Protein AF-A0A1T4L185-F1 (afdb_monomer_lite)

Structure (mmCIF, N/CA/C/O backbone):
data_AF-A0A1T4L185-F1
#
_entry.id   AF-A0A1T4L185-F1
#
loop_
_atom_site.group_PDB
_atom_site.id
_atom_site.type_symbol
_atom_site.label_atom_id
_atom_site.label_alt_id
_atom_site.label_comp_id
_atom_site.label_asym_id
_atom_site.label_entity_id
_atom_site.label_seq_id
_atom_site.pdbx_PDB_ins_code
_atom_site.Cartn_x
_atom_site.Cartn_y
_atom_site.Cartn_z
_atom_site.occupancy
_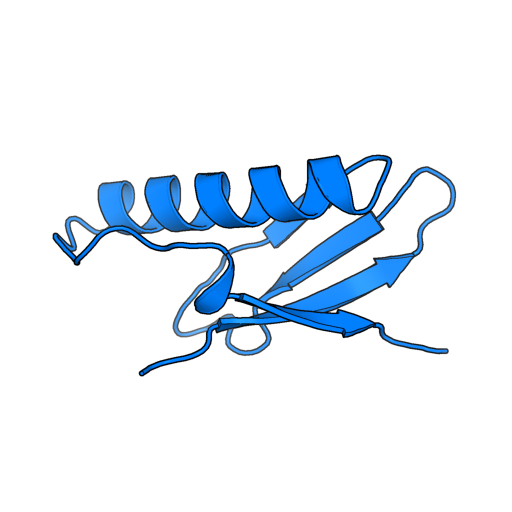atom_site.B_iso_or_equiv
_atom_site.auth_seq_id
_atom_site.auth_comp_id
_atom_site.auth_asym_id
_atom_site.auth_atom_id
_atom_site.pdbx_PDB_model_num
ATOM 1 N N . MET A 1 1 ? -2.433 5.744 -20.433 1.00 56.34 1 MET A N 1
ATOM 2 C CA . MET A 1 1 ? -1.570 5.598 -19.240 1.00 56.34 1 MET A CA 1
ATOM 3 C C . MET A 1 1 ? -2.125 4.466 -18.403 1.00 56.34 1 MET A C 1
ATOM 5 O O . MET A 1 1 ? -3.342 4.398 -18.274 1.00 56.34 1 MET A O 1
ATOM 9 N N . THR A 1 2 ? -1.271 3.591 -17.878 1.00 69.12 2 THR A N 1
ATOM 10 C CA . THR A 1 2 ? -1.688 2.515 -16.969 1.00 69.12 2 THR A CA 1
ATOM 11 C C . THR A 1 2 ? -2.177 3.126 -15.657 1.00 69.12 2 THR A C 1
ATOM 13 O O . THR A 1 2 ? -1.493 3.98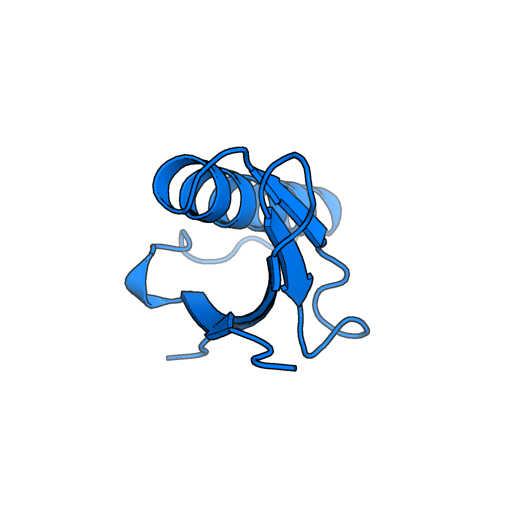5 -15.095 1.00 69.12 2 THR A O 1
ATOM 16 N N . LYS A 1 3 ? -3.369 2.730 -15.206 1.00 84.19 3 LYS A N 1
ATOM 17 C CA . LYS A 1 3 ? -3.894 3.079 -13.883 1.00 84.19 3 LYS A CA 1
ATOM 18 C C . LYS A 1 3 ? -3.752 1.868 -12.969 1.00 84.19 3 LYS A C 1
ATOM 20 O O . LYS A 1 3 ? -4.111 0.769 -13.376 1.00 84.19 3 LYS A O 1
ATOM 25 N N . TYR A 1 4 ? -3.238 2.083 -11.766 1.00 89.38 4 TYR A N 1
ATOM 26 C CA . TYR A 1 4 ? -3.197 1.087 -10.706 1.00 89.38 4 TYR A CA 1
ATOM 27 C C . TYR A 1 4 ? -4.467 1.201 -9.883 1.00 89.38 4 TYR A C 1
ATOM 29 O O . TYR A 1 4 ? -4.733 2.256 -9.301 1.00 89.38 4 TYR A O 1
ATOM 37 N N . VAL A 1 5 ? -5.256 0.134 -9.873 1.00 93.44 5 VAL A N 1
ATOM 38 C CA . VAL A 1 5 ? -6.502 0.082 -9.115 1.00 93.44 5 VAL A CA 1
ATOM 39 C C . VAL A 1 5 ? -6.203 -0.476 -7.733 1.00 93.44 5 VAL A C 1
ATOM 41 O O . VAL A 1 5 ? -5.566 -1.523 -7.603 1.00 93.44 5 VAL A O 1
ATOM 44 N N . PHE A 1 6 ? -6.627 0.258 -6.712 1.00 95.50 6 PHE A N 1
ATOM 45 C CA . PHE A 1 6 ? -6.571 -0.162 -5.321 1.00 95.50 6 PHE A CA 1
ATOM 46 C C . PHE A 1 6 ? -7.985 -0.298 -4.786 1.00 95.50 6 PHE A C 1
ATOM 48 O O . PHE A 1 6 ? -8.770 0.652 -4.853 1.00 95.50 6 PHE A O 1
ATOM 55 N N . ILE A 1 7 ? -8.284 -1.466 -4.234 1.00 96.06 7 ILE A N 1
ATOM 56 C CA . ILE A 1 7 ? -9.491 -1.703 -3.456 1.00 96.06 7 ILE A CA 1
ATOM 57 C C . ILE A 1 7 ? -9.221 -1.173 -2.051 1.00 96.06 7 ILE A C 1
ATOM 59 O O . ILE A 1 7 ? -8.169 -1.449 -1.469 1.00 96.06 7 ILE A O 1
ATOM 63 N N . VAL A 1 8 ? -10.138 -0.355 -1.539 1.00 96.44 8 VAL A N 1
ATOM 64 C CA . VAL A 1 8 ? -10.022 0.280 -0.227 1.00 96.44 8 VAL A CA 1
ATOM 65 C C . VAL A 1 8 ? -11.171 -0.137 0.668 1.00 96.44 8 VAL A C 1
ATOM 67 O O . VAL A 1 8 ? -12.334 0.126 0.369 1.00 96.44 8 VAL A O 1
ATOM 70 N N . GLU A 1 9 ? -10.810 -0.697 1.814 1.00 95.50 9 GLU A N 1
ATOM 71 C CA . GLU A 1 9 ? -11.724 -1.110 2.869 1.00 95.50 9 GLU A CA 1
ATOM 72 C C . GLU A 1 9 ? -11.586 -0.175 4.070 1.00 95.50 9 GLU A C 1
ATOM 74 O O . GLU A 1 9 ? -10.481 0.155 4.520 1.00 95.50 9 GLU A O 1
ATOM 79 N N . ARG A 1 10 ? -12.722 0.258 4.621 1.00 94.12 10 ARG A N 1
ATOM 80 C CA . ARG A 1 10 ? -12.741 1.026 5.868 1.00 94.12 10 ARG A CA 1
ATOM 81 C C . ARG A 1 10 ? -12.707 0.070 7.055 1.00 94.12 10 ARG A C 1
ATOM 83 O O . ARG A 1 10 ? -13.542 -0.819 7.170 1.00 94.12 10 ARG A O 1
ATOM 90 N N . THR A 1 11 ? -11.793 0.312 7.984 1.00 92.44 11 THR A N 1
ATOM 91 C CA . THR A 1 11 ? -11.655 -0.463 9.221 1.00 92.44 11 THR A CA 1
ATOM 92 C C . THR A 1 11 ? -12.037 0.381 10.440 1.00 92.44 11 THR A C 1
ATOM 94 O O . THR A 1 11 ? -12.278 1.588 10.342 1.00 92.44 11 THR A O 1
ATOM 97 N N . CYS A 1 12 ? -12.063 -0.230 11.631 1.00 92.75 12 CYS A N 1
ATOM 98 C CA . CYS A 1 12 ? -12.314 0.485 12.889 1.00 92.75 12 CYS A CA 1
ATOM 99 C C . CYS A 1 12 ? -11.232 1.527 13.228 1.00 92.75 12 CYS A C 1
ATOM 101 O O . CYS A 1 12 ? -11.480 2.426 14.031 1.00 92.75 12 CYS A O 1
ATOM 103 N N . THR A 1 13 ? -10.032 1.404 12.651 1.00 92.00 13 THR A N 1
ATOM 104 C CA . THR A 1 13 ? -8.857 2.232 12.975 1.00 92.00 13 THR A CA 1
ATOM 105 C C . THR A 1 13 ? -8.346 3.064 11.798 1.00 92.00 13 THR A C 1
ATOM 107 O O . THR A 1 13 ? -7.376 3.808 11.958 1.00 92.00 13 THR A O 1
ATOM 110 N N . GLY A 1 14 ? -8.986 2.983 10.630 1.00 94.81 14 GLY A N 1
ATOM 111 C CA . GLY A 1 14 ? -8.574 3.713 9.436 1.00 94.81 14 GLY A CA 1
ATOM 112 C C . GLY A 1 14 ? -9.037 3.025 8.160 1.00 94.81 14 GLY A C 1
ATOM 113 O O . GLY A 1 14 ? -10.210 2.685 8.015 1.00 94.81 14 GLY A O 1
ATOM 114 N N . TYR A 1 15 ? -8.101 2.848 7.235 1.00 96.81 15 TYR A N 1
ATOM 115 C CA . TYR A 1 15 ? -8.324 2.278 5.916 1.00 96.81 15 TYR A CA 1
ATOM 116 C C . TYR A 1 15 ? -7.238 1.256 5.596 1.00 96.81 15 TYR A C 1
ATOM 118 O O . TYR A 1 15 ? -6.064 1.464 5.924 1.00 96.81 15 TYR A O 1
ATOM 126 N N . LEU A 1 16 ? -7.641 0.182 4.932 1.00 96.25 16 LEU A N 1
ATOM 127 C CA . LEU A 1 16 ? -6.780 -0.800 4.288 1.00 96.25 16 LEU A CA 1
ATOM 128 C C . LEU A 1 16 ? -6.898 -0.600 2.776 1.00 96.25 16 LEU A C 1
ATOM 130 O O . LEU A 1 16 ? -7.998 -0.397 2.274 1.00 96.25 16 LEU A O 1
ATOM 134 N N . ALA A 1 17 ? -5.782 -0.646 2.059 1.00 97.06 17 ALA A N 1
ATOM 135 C CA . ALA A 1 17 ? -5.746 -0.629 0.604 1.00 97.06 17 ALA A CA 1
ATOM 136 C C . ALA A 1 17 ? -4.910 -1.796 0.088 1.00 97.06 17 ALA A C 1
ATOM 138 O O . ALA A 1 17 ? -3.816 -2.039 0.599 1.00 97.06 17 ALA A O 1
ATOM 139 N N . TYR A 1 18 ? -5.378 -2.466 -0.956 1.00 96.19 18 TYR A N 1
ATOM 140 C CA . TYR A 1 18 ? -4.623 -3.493 -1.672 1.00 96.19 18 TYR A CA 1
ATOM 141 C C . TYR A 1 18 ? -4.855 -3.368 -3.172 1.00 96.19 18 TYR A C 1
ATOM 143 O O . TYR A 1 18 ? -5.894 -2.865 -3.604 1.00 96.19 18 TYR A O 1
ATOM 151 N N . SER A 1 19 ? -3.862 -3.756 -3.972 1.00 95.38 19 SER A N 1
ATOM 152 C CA . SER A 1 19 ? -4.013 -3.719 -5.423 1.00 95.38 19 SER A CA 1
ATOM 153 C C . SER A 1 19 ? -5.088 -4.707 -5.875 1.00 95.38 19 SER A C 1
ATOM 155 O O . SER A 1 19 ? -5.179 -5.812 -5.351 1.00 95.38 19 SER A O 1
ATOM 157 N N . GLU A 1 20 ? -5.891 -4.316 -6.862 1.00 94.31 20 GLU A N 1
ATOM 158 C CA . GLU A 1 20 ? -6.832 -5.226 -7.527 1.00 94.31 20 GLU A CA 1
ATOM 159 C C . GLU A 1 20 ? -6.098 -6.377 -8.240 1.00 94.31 20 GLU A C 1
ATOM 161 O O . GLU A 1 20 ? -6.595 -7.498 -8.281 1.00 94.31 20 GLU A O 1
ATOM 166 N N . ASP A 1 21 ? -4.889 -6.116 -8.748 1.00 90.88 21 ASP A N 1
ATOM 167 C CA . ASP A 1 21 ? -4.058 -7.089 -9.457 1.00 90.88 21 ASP A CA 1
ATOM 168 C C . ASP A 1 21 ? -2.833 -7.457 -8.609 1.00 90.88 21 ASP A C 1
ATOM 170 O O . ASP A 1 21 ? -1.717 -6.972 -8.819 1.00 90.88 21 ASP A O 1
ATOM 174 N N . MET A 1 22 ? -3.065 -8.289 -7.592 1.00 88.38 22 MET A N 1
ATOM 175 C CA . MET A 1 22 ? -2.026 -8.716 -6.647 1.00 88.38 22 MET A CA 1
ATOM 176 C C . MET A 1 22 ? -0.934 -9.580 -7.293 1.00 88.38 22 MET A C 1
ATOM 178 O O . MET A 1 22 ? 0.167 -9.644 -6.750 1.00 88.38 22 MET A O 1
ATOM 182 N N . ASP A 1 23 ? -1.202 -10.212 -8.439 1.00 88.69 23 ASP A N 1
ATOM 183 C CA . ASP A 1 23 ? -0.207 -11.016 -9.158 1.00 88.69 23 ASP A CA 1
ATOM 184 C C . ASP A 1 23 ? 0.820 -10.125 -9.877 1.00 88.69 23 ASP A C 1
ATOM 186 O O . ASP A 1 23 ? 2.008 -10.457 -9.931 1.00 88.69 23 ASP A O 1
ATOM 190 N N . LEU A 1 24 ? 0.390 -8.972 -10.404 1.00 86.44 24 LEU A N 1
ATOM 191 C CA . LEU A 1 24 ? 1.279 -8.002 -11.056 1.00 86.44 24 LEU A CA 1
ATOM 192 C C . LEU A 1 24 ? 1.867 -6.971 -10.086 1.00 86.44 24 LEU A C 1
ATOM 194 O O . LEU A 1 24 ? 3.007 -6.521 -10.261 1.00 86.44 24 LEU A O 1
ATOM 198 N N . LEU A 1 25 ? 1.091 -6.566 -9.084 1.00 90.00 25 LEU A N 1
ATOM 199 C CA . LEU A 1 25 ? 1.458 -5.545 -8.112 1.00 90.00 25 LEU A CA 1
ATOM 200 C C . LEU A 1 25 ? 1.037 -5.994 -6.701 1.00 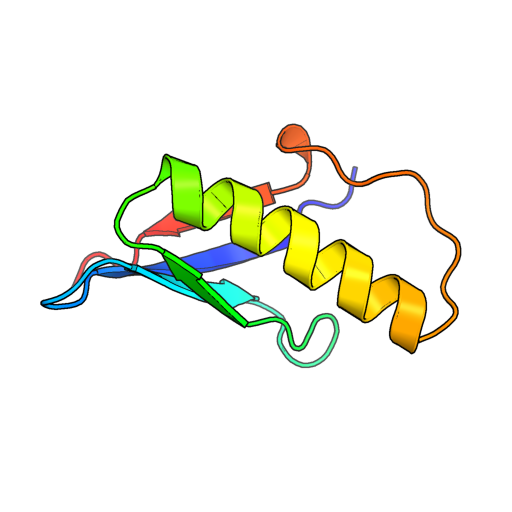90.00 25 LEU A C 1
ATOM 202 O O . LEU A 1 25 ? 0.015 -5.529 -6.196 1.00 90.00 25 LEU A O 1
ATOM 206 N N . PRO A 1 26 ? 1.830 -6.854 -6.032 1.00 94.06 26 PRO A N 1
ATOM 207 C CA . PRO A 1 26 ? 1.561 -7.373 -4.687 1.00 94.06 26 PRO A CA 1
ATOM 208 C C . PRO A 1 26 ? 1.800 -6.300 -3.610 1.00 94.06 26 PRO A C 1
ATOM 210 O O . PRO A 1 26 ? 2.642 -6.437 -2.722 1.00 94.06 26 PRO A O 1
ATOM 213 N N . VAL A 1 27 ? 1.077 -5.187 -3.712 1.00 95.06 27 VAL A N 1
ATOM 214 C CA . VAL A 1 27 ? 1.189 -4.023 -2.840 1.00 95.06 27 VAL A CA 1
ATOM 215 C C . VAL A 1 27 ? -0.099 -3.871 -2.047 1.00 95.06 27 VAL A C 1
ATOM 217 O O . VAL A 1 27 ? -1.190 -3.730 -2.600 1.00 95.06 27 VAL A O 1
ATOM 220 N N . SER A 1 28 ? 0.054 -3.814 -0.730 1.00 96.12 28 SER A N 1
ATOM 221 C CA . SER A 1 28 ? -0.998 -3.440 0.207 1.00 96.12 28 SER A CA 1
ATOM 222 C C . SER A 1 28 ? -0.444 -2.487 1.255 1.00 96.12 28 SER A C 1
ATOM 224 O O . SER A 1 28 ? 0.730 -2.573 1.615 1.00 96.12 28 SER A O 1
ATOM 226 N N . THR A 1 29 ? -1.279 -1.595 1.768 1.00 97.50 29 THR A N 1
ATOM 227 C CA . THR A 1 29 ? -0.891 -0.639 2.804 1.00 97.50 29 THR A CA 1
ATOM 228 C C . THR A 1 29 ? -2.101 -0.174 3.609 1.00 97.50 29 THR A C 1
ATOM 230 O O . THR A 1 29 ? -3.246 -0.467 3.274 1.00 97.50 29 THR A O 1
ATOM 233 N N . THR A 1 30 ? -1.856 0.567 4.681 1.00 97.56 30 THR A N 1
ATOM 234 C CA . THR A 1 30 ? -2.896 1.113 5.559 1.00 97.56 30 THR A CA 1
ATOM 235 C C . THR A 1 30 ? -2.694 2.604 5.772 1.00 97.56 30 THR A C 1
ATOM 237 O O . THR A 1 30 ? -1.580 3.102 5.622 1.00 97.56 30 THR A O 1
ATOM 240 N N . GLY A 1 31 ? -3.737 3.319 6.183 1.00 97.19 31 GLY A N 1
ATOM 241 C CA . GLY A 1 31 ? -3.636 4.724 6.588 1.00 97.19 31 GLY A CA 1
ATOM 242 C C . GLY A 1 31 ? -4.792 5.131 7.496 1.00 97.19 31 GLY A C 1
ATOM 243 O O . GLY A 1 31 ? -5.890 4.586 7.385 1.00 97.19 31 GLY A O 1
ATOM 244 N N . LYS A 1 32 ? -4.585 6.097 8.400 1.00 96.62 32 LYS A N 1
ATOM 245 C CA . LYS A 1 32 ? -5.644 6.558 9.324 1.00 96.62 32 LYS A CA 1
ATOM 246 C C . LYS A 1 32 ? -6.711 7.386 8.616 1.00 96.62 32 LYS A C 1
ATOM 248 O O . LYS A 1 32 ? -7.846 7.484 9.073 1.00 96.62 32 LYS A O 1
ATOM 253 N N . ASN A 1 33 ? -6.340 8.018 7.509 1.00 94.88 33 ASN A N 1
ATOM 254 C CA . ASN A 1 33 ? -7.218 8.814 6.664 1.00 94.88 33 ASN A CA 1
ATOM 255 C C . ASN A 1 33 ? -6.831 8.651 5.188 1.00 94.88 33 ASN A C 1
ATOM 257 O O . ASN A 1 33 ? -5.755 8.151 4.870 1.00 94.88 33 ASN A O 1
ATOM 261 N N . MET A 1 34 ? -7.698 9.109 4.282 1.00 92.44 34 MET A N 1
ATOM 262 C CA . MET A 1 34 ? -7.479 8.971 2.838 1.00 92.44 34 MET A CA 1
ATOM 263 C C . MET A 1 34 ? -6.223 9.690 2.336 1.00 92.44 34 MET A C 1
ATOM 265 O O . MET A 1 34 ? -5.626 9.247 1.359 1.00 92.44 34 MET A O 1
ATOM 269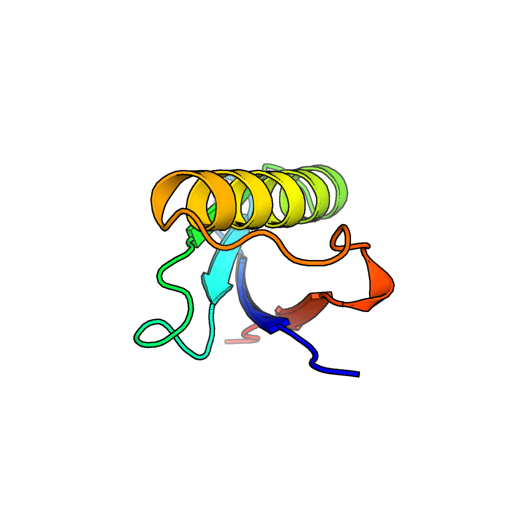 N N . TRP A 1 35 ? -5.812 10.794 2.967 1.00 94.19 35 TRP A N 1
ATOM 270 C CA . TRP A 1 35 ? -4.602 11.510 2.560 1.00 94.19 35 TRP A CA 1
ATOM 271 C C . TRP A 1 35 ? -3.344 10.694 2.876 1.00 94.19 35 TRP A C 1
ATOM 273 O O . TRP A 1 35 ? -2.498 10.521 2.001 1.00 94.19 35 TRP A O 1
ATOM 283 N N . GLU A 1 36 ? -3.266 10.140 4.089 1.00 96.44 36 GLU A N 1
ATOM 284 C CA . GLU A 1 36 ? -2.198 9.229 4.510 1.00 96.44 36 GLU A CA 1
ATOM 285 C C . GLU A 1 36 ? -2.195 7.965 3.645 1.00 96.44 36 GLU A C 1
ATOM 287 O O . GLU A 1 36 ? -1.159 7.605 3.100 1.00 96.44 36 GLU A O 1
ATOM 292 N N . LEU A 1 37 ? -3.364 7.357 3.423 1.00 95.88 37 LEU A N 1
ATOM 293 C CA . LEU A 1 37 ? -3.500 6.160 2.593 1.00 95.88 37 LEU A CA 1
ATOM 294 C C . LEU A 1 37 ? -2.957 6.379 1.172 1.00 95.88 37 LEU A C 1
ATOM 296 O O . LEU A 1 37 ? -2.193 5.561 0.677 1.00 95.88 37 LEU A O 1
ATOM 300 N N . ASN A 1 38 ? -3.296 7.501 0.528 1.00 94.12 38 ASN A N 1
ATOM 301 C CA . ASN A 1 38 ? -2.799 7.817 -0.816 1.00 94.12 38 ASN A CA 1
ATOM 302 C C . ASN A 1 38 ? -1.273 7.985 -0.862 1.00 94.12 38 ASN A C 1
ATOM 304 O O . ASN A 1 38 ? -0.639 7.541 -1.819 1.00 94.12 38 ASN A O 1
ATOM 308 N N . ASN A 1 39 ? -0.682 8.629 0.148 1.00 95.88 39 ASN A N 1
ATOM 309 C CA . ASN A 1 39 ? 0.775 8.762 0.230 1.00 95.88 39 ASN A CA 1
ATOM 310 C C . ASN A 1 39 ? 1.438 7.398 0.427 1.00 95.88 39 ASN A C 1
ATOM 312 O O . ASN A 1 39 ? 2.397 7.081 -0.271 1.00 95.88 39 ASN A O 1
ATOM 316 N N . ASN A 1 40 ? 0.874 6.578 1.310 1.00 96.88 40 ASN A N 1
ATOM 317 C CA . ASN A 1 40 ? 1.405 5.258 1.607 1.00 96.88 40 ASN A CA 1
ATOM 318 C C . ASN A 1 40 ? 1.284 4.316 0.399 1.00 96.88 40 ASN A C 1
ATOM 320 O O . ASN A 1 40 ? 2.171 3.496 0.189 1.00 96.88 40 ASN A O 1
ATOM 324 N N . ILE A 1 41 ? 0.231 4.437 -0.425 1.00 95.62 41 ILE A N 1
ATOM 325 C CA . ILE A 1 41 ? 0.108 3.678 -1.682 1.00 95.62 41 ILE A CA 1
ATOM 326 C C . ILE A 1 41 ? 1.239 4.066 -2.640 1.00 95.62 41 ILE A C 1
ATOM 328 O O . ILE A 1 41 ? 1.909 3.186 -3.175 1.00 95.62 41 ILE A O 1
ATOM 332 N N . LEU A 1 42 ? 1.483 5.366 -2.846 1.00 94.50 42 LEU A N 1
ATOM 333 C CA . LEU A 1 42 ? 2.567 5.830 -3.722 1.00 94.50 42 LEU A CA 1
ATOM 334 C C . LEU A 1 42 ? 3.928 5.303 -3.271 1.00 94.50 42 LEU A C 1
ATOM 336 O O . LEU A 1 42 ? 4.682 4.775 -4.088 1.00 94.50 42 LEU A O 1
ATOM 340 N N . GLU A 1 43 ? 4.221 5.435 -1.979 1.00 94.69 43 GLU A N 1
ATOM 341 C CA . GLU A 1 43 ? 5.473 4.968 -1.393 1.00 94.69 43 GLU A CA 1
ATOM 342 C C . GLU A 1 43 ? 5.619 3.451 -1.525 1.00 94.69 43 GLU A C 1
ATOM 344 O O . GLU A 1 43 ? 6.663 2.969 -1.956 1.00 94.69 43 GLU A O 1
ATOM 349 N N . ALA A 1 44 ? 4.565 2.688 -1.233 1.00 94.88 44 ALA A N 1
ATOM 350 C CA . ALA A 1 44 ? 4.614 1.234 -1.308 1.00 94.88 44 ALA A CA 1
ATOM 351 C C . ALA A 1 44 ? 4.854 0.729 -2.741 1.00 94.88 44 ALA A C 1
ATOM 353 O O . ALA A 1 44 ? 5.613 -0.223 -2.934 1.00 94.88 44 ALA A O 1
ATOM 354 N N . ILE A 1 45 ? 4.276 1.381 -3.758 1.00 92.56 45 ILE A N 1
ATOM 355 C CA . ILE A 1 45 ? 4.559 1.017 -5.153 1.00 92.56 45 ILE A CA 1
ATOM 356 C C . ILE A 1 45 ? 5.997 1.380 -5.541 1.00 92.56 45 ILE A C 1
ATOM 358 O O . ILE A 1 45 ? 6.659 0.596 -6.224 1.00 92.56 45 ILE A O 1
ATOM 362 N N . ASP A 1 46 ? 6.489 2.548 -5.126 1.00 90.56 46 ASP A N 1
ATOM 363 C CA . ASP A 1 46 ? 7.873 2.962 -5.385 1.00 90.56 46 ASP A CA 1
ATOM 364 C C . ASP A 1 46 ? 8.876 1.986 -4.748 1.00 90.56 46 ASP A C 1
ATOM 366 O O . ASP A 1 46 ? 9.814 1.535 -5.408 1.00 90.56 46 ASP A O 1
ATOM 370 N N . LEU A 1 47 ? 8.626 1.575 -3.502 1.00 92.31 47 LEU A N 1
ATOM 371 C CA . LEU A 1 47 ? 9.415 0.560 -2.803 1.00 92.31 47 LEU A CA 1
ATOM 372 C C . LEU A 1 47 ? 9.387 -0.790 -3.526 1.00 92.31 47 LEU A C 1
ATOM 374 O O . LEU A 1 47 ? 10.444 -1.388 -3.730 1.00 92.31 47 LEU A O 1
ATOM 378 N N . TYR A 1 48 ? 8.210 -1.255 -3.953 1.00 91.88 48 TYR A N 1
ATOM 379 C CA . TYR A 1 48 ? 8.095 -2.512 -4.694 1.00 91.88 48 TYR A CA 1
ATOM 380 C C . TYR A 1 48 ? 8.868 -2.465 -6.017 1.00 91.88 48 TYR A C 1
ATOM 382 O O . TYR A 1 48 ? 9.641 -3.374 -6.308 1.00 91.88 48 TYR A O 1
ATOM 390 N N . ARG A 1 49 ? 8.733 -1.386 -6.796 1.00 88.81 49 ARG A N 1
ATOM 391 C CA . ARG A 1 49 ? 9.451 -1.225 -8.072 1.00 88.81 49 ARG A CA 1
ATOM 392 C C . ARG A 1 49 ? 10.965 -1.201 -7.900 1.00 88.81 49 ARG A C 1
ATOM 394 O O . ARG A 1 49 ? 11.671 -1.813 -8.698 1.00 88.81 49 ARG A O 1
ATOM 401 N N . LYS A 1 50 ? 11.452 -0.535 -6.849 1.00 88.25 50 LYS A N 1
ATOM 402 C CA . LYS A 1 50 ? 12.872 -0.561 -6.471 1.00 88.25 50 LYS A CA 1
ATOM 403 C C . LYS A 1 50 ? 13.330 -1.971 -6.108 1.00 88.25 50 LYS A C 1
ATOM 405 O O . LYS A 1 50 ? 14.418 -2.364 -6.509 1.00 88.25 50 LYS A O 1
ATOM 410 N N . TYR A 1 51 ? 12.505 -2.726 -5.383 1.00 89.50 51 TYR A N 1
ATOM 411 C CA . TYR A 1 51 ? 12.806 -4.106 -5.000 1.00 89.50 51 TYR A CA 1
ATOM 412 C C . TYR A 1 51 ? 12.904 -5.052 -6.206 1.00 89.50 51 TYR A C 1
ATOM 414 O O . TYR A 1 51 ? 13.807 -5.881 -6.246 1.00 89.50 51 TYR A O 1
ATOM 422 N N . VAL A 1 52 ? 12.023 -4.912 -7.202 1.00 89.19 52 VAL A N 1
ATOM 423 C CA . VAL A 1 52 ? 12.047 -5.741 -8.424 1.00 89.19 52 VAL A CA 1
ATOM 424 C C . VAL A 1 52 ? 12.974 -5.206 -9.530 1.00 89.19 52 VAL A C 1
ATOM 426 O O . VAL A 1 52 ? 12.918 -5.692 -10.655 1.00 89.19 52 VAL A O 1
ATOM 429 N N . GLU A 1 53 ? 13.814 -4.209 -9.225 1.00 83.12 53 GLU A N 1
ATOM 430 C CA . GLU A 1 53 ? 14.769 -3.571 -10.151 1.00 83.12 53 GLU A CA 1
ATOM 431 C C . GLU A 1 53 ? 14.140 -3.022 -11.448 1.00 83.12 53 GLU A C 1
ATOM 433 O O . GLU A 1 53 ? 14.782 -2.944 -12.498 1.00 83.12 53 GLU A O 1
ATOM 438 N N . VAL A 1 54 ? 12.872 -2.602 -11.393 1.00 78.56 54 VAL A N 1
ATOM 439 C CA . VAL A 1 54 ? 12.180 -2.036 -12.556 1.00 78.56 54 VAL A CA 1
ATOM 440 C C . VAL A 1 54 ? 12.272 -0.511 -12.513 1.00 78.56 54 VAL A C 1
ATOM 442 O O . VAL A 1 54 ? 11.520 0.154 -11.796 1.00 78.56 54 VAL A O 1
ATOM 445 N N . ASP A 1 55 ? 13.165 0.051 -13.329 1.00 70.12 55 ASP A N 1
ATOM 446 C CA . ASP A 1 55 ? 13.291 1.500 -13.498 1.00 70.12 55 ASP A CA 1
ATOM 447 C C . ASP A 1 55 ? 12.183 2.030 -14.428 1.00 70.12 55 ASP A C 1
ATOM 449 O O . ASP A 1 55 ? 12.212 1.883 -15.654 1.00 70.12 55 ASP A O 1
ATOM 453 N N . LEU A 1 56 ? 11.138 2.597 -13.825 1.00 71.88 56 LEU A N 1
ATOM 454 C CA . LEU A 1 56 ? 9.992 3.185 -14.517 1.00 71.88 56 LEU A CA 1
ATOM 455 C C . LEU A 1 56 ? 9.881 4.666 -14.186 1.00 71.88 56 LEU A C 1
ATOM 457 O O . LEU A 1 56 ? 10.307 5.133 -13.134 1.00 71.88 56 LEU A O 1
ATOM 461 N N . LYS A 1 57 ? 9.189 5.401 -15.064 1.00 78.38 57 LYS A N 1
ATOM 462 C CA . LYS A 1 57 ? 8.815 6.793 -14.792 1.00 78.38 57 LYS A CA 1
ATOM 463 C C . LYS A 1 57 ? 8.145 6.917 -13.408 1.00 78.38 57 LYS A C 1
ATOM 465 O O . LYS A 1 57 ? 7.358 6.025 -13.050 1.00 78.38 57 LYS A O 1
ATOM 470 N N . PRO A 1 58 ? 8.407 8.019 -12.674 1.00 75.12 58 PRO A N 1
ATOM 471 C CA . PRO A 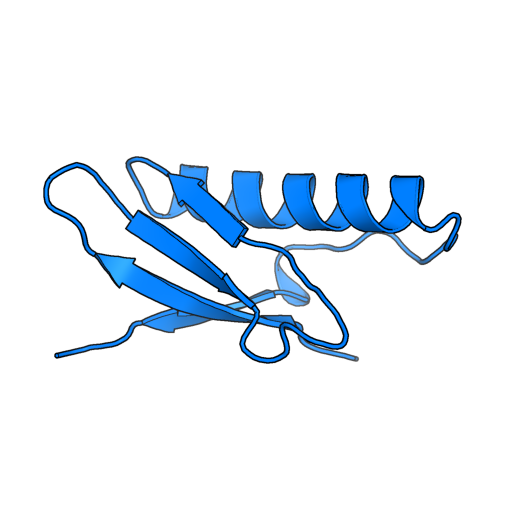1 58 ? 7.819 8.259 -11.361 1.00 75.12 58 PRO A CA 1
ATOM 472 C C . PRO A 1 58 ? 6.298 8.111 -11.398 1.00 75.12 58 PRO A C 1
ATOM 474 O O . PRO A 1 58 ? 5.644 8.658 -12.290 1.00 75.12 58 PRO A O 1
ATOM 477 N N . ILE A 1 59 ? 5.741 7.366 -10.442 1.00 82.19 59 ILE A N 1
ATOM 478 C CA . ILE A 1 59 ? 4.290 7.295 -10.253 1.00 82.19 59 ILE A CA 1
ATOM 479 C C . ILE A 1 59 ? 3.827 8.586 -9.597 1.00 82.19 59 ILE A C 1
ATOM 481 O O . ILE A 1 59 ? 4.397 9.031 -8.602 1.00 82.19 59 ILE A O 1
ATOM 485 N N . THR A 1 60 ? 2.758 9.164 -10.127 1.00 86.19 60 THR A N 1
ATOM 486 C CA . THR A 1 60 ? 2.048 10.273 -9.496 1.00 86.19 60 THR A CA 1
ATOM 487 C C . THR A 1 60 ? 0.670 9.813 -9.031 1.00 86.19 60 THR A C 1
ATOM 489 O O . THR A 1 60 ? 0.180 8.745 -9.402 1.00 86.19 60 THR A O 1
ATOM 492 N N . ARG A 1 61 ? -0.005 10.644 -8.231 1.00 84.56 61 ARG A N 1
ATOM 493 C CA . ARG A 1 61 ? -1.382 10.373 -7.778 1.00 84.56 61 ARG A CA 1
ATOM 494 C C . ARG A 1 61 ? -2.355 10.122 -8.934 1.00 84.56 61 ARG A C 1
ATOM 496 O O . ARG A 1 61 ? -3.319 9.395 -8.760 1.00 84.56 61 ARG A O 1
ATOM 503 N N . GLU A 1 62 ? -2.091 10.677 -10.115 1.00 86.69 62 GLU A N 1
ATOM 504 C CA . GLU A 1 62 ? -2.921 10.496 -11.314 1.00 86.69 62 GLU A CA 1
ATOM 505 C C . GLU A 1 62 ? -2.900 9.055 -11.847 1.00 86.69 62 GLU A C 1
ATOM 507 O O . GLU A 1 62 ? -3.800 8.642 -12.583 1.00 86.69 62 GLU A O 1
ATOM 512 N N . ASN A 1 63 ? -1.880 8.276 -11.473 1.00 86.88 63 ASN A N 1
ATOM 513 C CA . ASN A 1 63 ? -1.767 6.865 -11.820 1.00 86.88 63 ASN A CA 1
ATOM 514 C C . ASN A 1 63 ? -2.539 5.949 -10.864 1.00 86.88 63 ASN A C 1
ATOM 516 O O . ASN A 1 63 ? -2.676 4.769 -11.176 1.00 86.88 63 ASN A O 1
ATOM 520 N N . ILE A 1 64 ? -3.026 6.454 -9.728 1.00 87.56 64 ILE A N 1
ATOM 521 C CA . ILE A 1 64 ? -3.741 5.662 -8.724 1.00 87.56 64 ILE A CA 1
ATOM 522 C C . ILE A 1 64 ? -5.243 5.884 -8.889 1.00 87.56 64 ILE A C 1
ATOM 524 O O . ILE A 1 64 ? -5.724 7.016 -8.937 1.00 87.56 64 ILE A O 1
ATOM 528 N N . MET A 1 65 ? -5.995 4.790 -8.944 1.00 90.06 65 MET A N 1
ATOM 529 C CA . MET A 1 65 ? -7.449 4.794 -8.854 1.00 90.06 65 MET A CA 1
ATOM 530 C C . MET A 1 65 ? -7.858 4.022 -7.607 1.00 90.06 65 MET A C 1
ATOM 532 O O . MET A 1 65 ? -7.512 2.856 -7.462 1.00 90.06 65 MET A O 1
ATOM 536 N N . ILE A 1 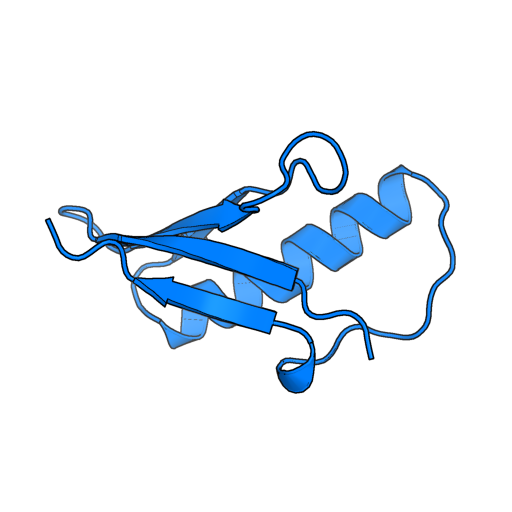66 ? -8.586 4.677 -6.709 1.00 89.00 66 ILE A N 1
ATOM 537 C CA . ILE A 1 66 ? -9.124 4.040 -5.508 1.00 89.00 66 ILE A CA 1
ATOM 538 C C . ILE A 1 66 ? -10.579 3.662 -5.767 1.00 89.00 66 ILE A C 1
ATOM 540 O O . ILE A 1 66 ? -11.387 4.526 -6.114 1.00 89.00 66 ILE A O 1
ATOM 544 N N . SER A 1 67 ? -10.898 2.388 -5.564 1.00 89.62 67 SER A N 1
ATOM 545 C CA . SER A 1 67 ? -12.261 1.875 -5.492 1.00 89.62 67 SER A CA 1
ATOM 546 C C . SER A 1 67 ? -12.585 1.588 -4.030 1.00 89.62 67 SER A C 1
ATOM 548 O O . SER A 1 67 ? -11.934 0.756 -3.405 1.00 89.62 67 SER A O 1
ATOM 550 N N . LEU A 1 68 ? -13.542 2.318 -3.460 1.00 85.19 68 LEU A N 1
ATOM 551 C CA . LEU A 1 68 ? -14.039 2.022 -2.116 1.00 85.19 68 LEU A CA 1
ATOM 552 C C . LEU A 1 68 ? -14.944 0.796 -2.194 1.00 85.19 68 LEU A C 1
ATOM 554 O O . LEU A 1 68 ? -15.940 0.834 -2.918 1.00 85.19 68 LEU A O 1
ATOM 558 N N . ASP A 1 69 ? -14.616 -0.247 -1.435 1.00 78.81 69 ASP A N 1
ATOM 559 C CA . ASP A 1 69 ? -15.530 -1.371 -1.253 1.00 78.81 69 ASP A CA 1
ATOM 560 C C . ASP A 1 69 ? -16.647 -0.929 -0.300 1.00 78.81 69 ASP A C 1
ATOM 562 O O . ASP A 1 69 ? -16.434 -0.717 0.899 1.00 78.81 69 ASP A O 1
ATOM 566 N N . VAL A 1 70 ? -17.824 -0.665 -0.868 1.00 65.81 70 VAL A N 1
ATOM 567 C CA . VAL A 1 70 ? -19.019 -0.260 -0.122 1.00 65.81 70 VAL A CA 1
ATOM 568 C C . VAL A 1 70 ? -19.810 -1.529 0.169 1.00 65.81 70 VAL A C 1
ATOM 570 O O . VAL A 1 70 ? -20.626 -1.952 -0.649 1.00 65.81 70 VAL A O 1
ATOM 573 N N . GLN A 1 71 ? -19.518 -2.153 1.309 1.00 56.81 71 GLN A N 1
ATOM 574 C CA . GLN A 1 71 ? -20.316 -3.257 1.850 1.00 56.81 71 GLN A CA 1
ATOM 575 C C . GLN A 1 71 ? -21.552 -2.741 2.588 1.00 56.81 71 GLN A C 1
ATOM 577 O O . GLN A 1 71 ? -21.438 -1.712 3.299 1.00 56.81 71 GLN A O 1
#

Foldseek 3Di:
DAAWEWEWEADPQAIKIATPCCVVQVFIDTDNYPVRRLVNRQVRRVVVCVVVVNDDDRDDSVRYDYDYDDD

pLDDT: mean 89.11, std 9.08, range [56.34, 97.56]

Sequence (71 aa):
MTKYVFIVERTCTGYLAYSEDMDLLPVSTTGKNMWELNNNILEAIDLYRKYVEVDLKPITRENIMISLDVQ

Secondary structure (DSSP, 8-state):
-PPEEEEEEEETTEEEEEES-TTT---EEEESSHHHHHHHHHHHHHHHHHHTT---PPP-GGGEEEEE---

Organism: NCBI:txid634771

Radius of gyration: 11.86 Å; chains: 1; bounding box: 35×22×32 Å